Protein AF-A0A954QTI9-F1 (afdb_monomer_lite)

Sequence (74 aa):
DRPMVKASFYAASTMAPLSRVNDNAHYPSQVALGWWMAYLAASAVDATDHPNSRWKFYPYSTGTGSGILAEFKY

Radius of gyration: 14.74 Å; chains: 1; bounding box: 32×39×37 Å

Secondary structure (DSSP, 8-state):
--HHHHHHHHHHHHHHHHHHHHTTSS-HHHHHHHHHHHHHHHHHHHHHH-TT-SEEEEEEEETTEEEEEEEE--

Structure (mmCIF, N/CA/C/O backbone):
data_AF-A0A954QTI9-F1
#
_entry.id   AF-A0A954QTI9-F1
#
loop_
_atom_site.group_PDB
_atom_site.id
_atom_site.type_symbol
_atom_site.label_atom_id
_atom_site.label_alt_id
_atom_site.label_comp_id
_atom_site.label_asym_id
_atom_site.label_entity_id
_atom_site.label_seq_id
_atom_site.pdbx_PDB_ins_code
_atom_site.Cartn_x
_atom_site.Cartn_y
_atom_site.Cartn_z
_atom_site.occupancy
_atom_site.B_iso_or_equiv
_atom_site.auth_seq_id
_atom_site.auth_comp_id
_atom_site.auth_asym_id
_atom_site.auth_atom_id
_atom_site.pdbx_PDB_model_num
ATOM 1 N N . ASP A 1 1 ? -12.482 -14.486 11.375 1.00 60.75 1 ASP A N 1
ATOM 2 C CA . ASP A 1 1 ? -11.345 -14.146 10.491 1.00 60.75 1 ASP A CA 1
ATOM 3 C C .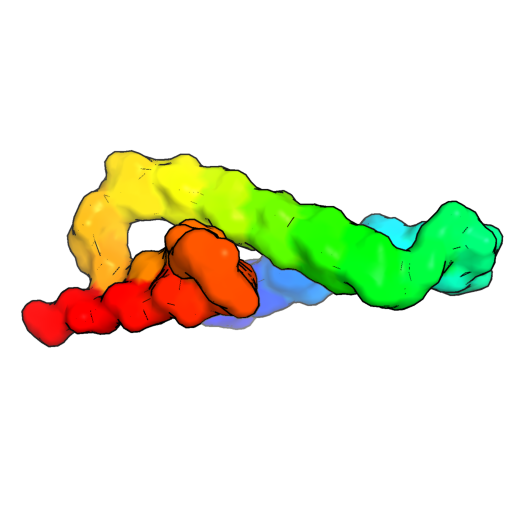 ASP A 1 1 ? -10.276 -15.224 10.479 1.00 60.75 1 ASP A C 1
ATOM 5 O O . ASP A 1 1 ? -9.885 -15.700 11.537 1.00 60.75 1 ASP A O 1
ATOM 9 N N . ARG A 1 2 ? -9.809 -15.630 9.290 1.00 78.81 2 ARG A N 1
ATOM 10 C CA . ARG A 1 2 ? -8.648 -16.524 9.127 1.00 78.81 2 ARG A CA 1
ATOM 11 C C . ARG A 1 2 ? -7.432 -15.679 8.720 1.00 78.81 2 ARG A C 1
ATOM 13 O O . ARG A 1 2 ? -7.243 -15.451 7.523 1.00 78.81 2 ARG A O 1
ATOM 20 N N . PRO A 1 3 ? -6.615 -15.193 9.672 1.00 81.00 3 PRO A N 1
ATOM 21 C CA . PRO A 1 3 ? -5.565 -14.211 9.389 1.00 81.00 3 PRO A CA 1
ATOM 22 C C . PRO A 1 3 ? -4.519 -14.735 8.400 1.00 81.00 3 PRO A C 1
ATOM 24 O O . PRO A 1 3 ? -4.063 -13.989 7.541 1.00 81.00 3 PRO A O 1
ATOM 27 N N . MET A 1 4 ? -4.208 -16.034 8.451 1.00 84.06 4 MET A N 1
ATOM 28 C CA . MET A 1 4 ? -3.248 -16.661 7.535 1.00 84.06 4 MET A CA 1
ATOM 29 C C . MET A 1 4 ? -3.748 -16.687 6.087 1.00 84.06 4 MET A C 1
ATOM 31 O O . MET A 1 4 ? -2.978 -16.455 5.162 1.00 84.06 4 MET A O 1
ATOM 35 N N . VAL A 1 5 ? -5.050 -16.908 5.886 1.00 86.81 5 VAL A N 1
ATOM 36 C CA . VAL A 1 5 ? -5.654 -16.886 4.547 1.00 86.81 5 VAL A CA 1
ATOM 37 C C . VAL A 1 5 ? -5.626 -15.461 3.993 1.00 86.81 5 VAL A C 1
ATOM 39 O O . VAL A 1 5 ? -5.199 -15.244 2.862 1.00 86.81 5 VAL A O 1
ATOM 42 N N . LYS A 1 6 ? -5.977 -14.466 4.814 1.00 82.56 6 LYS A N 1
ATOM 43 C CA . LYS A 1 6 ? -5.893 -13.050 4.428 1.00 82.56 6 LYS A CA 1
ATOM 44 C C . LYS A 1 6 ? -4.455 -12.640 4.075 1.00 82.56 6 LYS A C 1
ATOM 46 O O . LYS A 1 6 ? -4.234 -12.002 3.052 1.00 82.56 6 LYS A O 1
ATOM 51 N N . ALA A 1 7 ? -3.472 -13.077 4.864 1.00 84.75 7 ALA A N 1
ATOM 52 C CA . ALA A 1 7 ? -2.055 -12.854 4.581 1.00 84.75 7 ALA A CA 1
ATOM 53 C C . ALA A 1 7 ? -1.610 -13.508 3.262 1.00 84.75 7 ALA A C 1
ATOM 55 O O . ALA A 1 7 ? -0.894 -12.879 2.486 1.00 84.75 7 ALA A O 1
ATOM 56 N N . SER A 1 8 ? -2.078 -14.727 2.967 1.00 87.25 8 SER A N 1
ATOM 57 C CA . SER A 1 8 ? -1.771 -15.398 1.699 1.00 87.25 8 SER A CA 1
ATOM 58 C C . SER A 1 8 ? -2.333 -14.651 0.486 1.00 87.25 8 SER A C 1
ATOM 60 O O . SER A 1 8 ? -1.640 -14.531 -0.519 1.00 87.25 8 SER A O 1
ATOM 62 N N . PHE A 1 9 ? -3.527 -14.055 0.596 1.00 88.69 9 PHE A N 1
ATOM 63 C CA . PHE A 1 9 ? -4.083 -13.209 -0.463 1.00 88.69 9 PHE A CA 1
ATOM 64 C C . PHE A 1 9 ? -3.268 -11.932 -0.675 1.00 88.69 9 PHE A C 1
ATOM 66 O O . PHE A 1 9 ? -3.024 -11.554 -1.820 1.00 88.69 9 PHE A O 1
ATOM 73 N N . TYR A 1 10 ? -2.778 -11.298 0.395 1.00 87.56 10 TYR A N 1
ATOM 74 C CA . TYR A 1 10 ? -1.878 -10.152 0.254 1.00 87.56 10 TYR A CA 1
ATOM 75 C C . TYR A 1 10 ? -0.546 -10.539 -0.395 1.00 87.56 10 TYR A C 1
ATOM 77 O O . TYR A 1 10 ? -0.106 -9.845 -1.307 1.00 87.56 10 TYR A O 1
ATOM 85 N N . ALA A 1 11 ? 0.057 -11.665 -0.008 1.00 86.81 11 ALA A N 1
ATOM 86 C CA . ALA A 1 11 ? 1.285 -12.161 -0.630 1.00 86.81 11 ALA A CA 1
ATOM 87 C C . ALA A 1 11 ? 1.082 -12.534 -2.110 1.00 86.81 11 ALA A C 1
ATOM 89 O O . ALA A 1 11 ? 1.908 -12.203 -2.952 1.00 86.81 11 ALA A O 1
ATOM 90 N N . ALA A 1 12 ? -0.043 -13.160 -2.458 1.00 88.88 12 ALA A N 1
ATOM 91 C CA . ALA A 1 12 ? -0.377 -13.439 -3.852 1.00 88.88 12 ALA A CA 1
ATOM 92 C C . ALA A 1 12 ? -0.580 -12.141 -4.655 1.00 88.88 12 ALA A C 1
ATOM 94 O O . ALA A 1 12 ? -0.128 -12.039 -5.795 1.00 88.88 12 ALA A O 1
ATOM 95 N N . SER A 1 13 ? -1.197 -11.116 -4.051 1.00 89.81 13 SER A N 1
ATOM 96 C CA . SER A 1 13 ? -1.431 -9.824 -4.710 1.00 89.81 13 SER A CA 1
ATOM 97 C C . SER A 1 13 ? -0.143 -9.084 -5.081 1.00 89.81 13 SER A C 1
ATOM 99 O O . SER A 1 13 ? -0.160 -8.286 -6.016 1.00 89.81 13 SER A O 1
ATOM 101 N N . THR A 1 14 ? 0.978 -9.348 -4.394 1.00 88.62 14 THR A N 1
ATOM 102 C CA . THR A 1 14 ? 2.261 -8.697 -4.693 1.00 88.62 14 THR A CA 1
ATOM 103 C C . THR A 1 14 ? 3.033 -9.375 -5.828 1.00 88.62 14 THR A C 1
ATOM 105 O O . THR A 1 14 ? 3.919 -8.753 -6.410 1.00 88.62 14 THR A O 1
ATOM 108 N N . MET A 1 15 ? 2.688 -10.609 -6.213 1.00 89.31 15 MET A N 1
ATOM 109 C CA . MET A 1 15 ? 3.409 -11.348 -7.260 1.00 89.31 15 MET A CA 1
ATOM 110 C C . MET A 1 15 ? 3.332 -10.663 -8.632 1.00 89.31 15 MET A C 1
ATOM 112 O O . MET A 1 15 ? 4.342 -10.543 -9.323 1.00 89.31 15 MET A O 1
ATOM 116 N N . ALA A 1 16 ? 2.153 -10.164 -9.015 1.00 87.81 16 ALA A N 1
ATOM 117 C CA . ALA A 1 16 ? 1.966 -9.426 -10.265 1.00 87.81 16 ALA A CA 1
ATOM 118 C C . ALA A 1 16 ? 2.797 -8.123 -10.322 1.00 87.81 16 ALA A C 1
ATOM 120 O O . ALA A 1 16 ? 3.536 -7.934 -11.291 1.00 87.81 16 ALA A O 1
ATOM 121 N N . PRO A 1 17 ? 2.745 -7.235 -9.310 1.00 86.19 17 PRO A N 1
ATOM 122 C CA . PRO A 1 17 ? 3.593 -6.049 -9.284 1.00 86.19 17 PRO A CA 1
ATOM 123 C C . PRO A 1 17 ? 5.097 -6.366 -9.205 1.00 86.19 17 PRO A C 1
ATOM 125 O O . PRO A 1 17 ? 5.885 -5.696 -9.870 1.00 86.19 17 PRO A O 1
ATOM 128 N N . LEU A 1 18 ? 5.508 -7.407 -8.469 1.00 88.38 18 LEU A N 1
ATOM 129 C CA . LEU A 1 18 ? 6.914 -7.833 -8.393 1.00 88.38 18 LEU A CA 1
ATOM 130 C C . LEU A 1 18 ? 7.463 -8.288 -9.751 1.00 88.38 18 LEU A C 1
ATOM 132 O O . LEU A 1 18 ? 8.585 -7.926 -10.101 1.00 88.38 18 LEU A O 1
ATOM 136 N N . SER A 1 19 ? 6.663 -9.003 -10.548 1.00 88.69 19 SER A N 1
ATOM 137 C CA . SER A 1 19 ? 7.035 -9.363 -11.924 1.00 88.69 19 SER A CA 1
ATOM 138 C C . SER A 1 19 ? 7.310 -8.123 -12.784 1.00 88.69 19 SER A C 1
ATOM 140 O O . SER A 1 19 ? 8.281 -8.108 -13.532 1.00 88.69 19 SER A O 1
ATOM 142 N N . ARG A 1 20 ? 6.542 -7.036 -12.627 1.00 86.88 20 ARG A N 1
ATOM 143 C CA . ARG A 1 20 ? 6.755 -5.799 -13.404 1.00 86.88 20 ARG A CA 1
ATOM 144 C C . ARG A 1 20 ? 8.042 -5.062 -13.046 1.00 86.88 20 ARG A C 1
ATOM 146 O O . ARG A 1 20 ? 8.621 -4.422 -13.922 1.00 86.88 20 ARG A O 1
ATOM 153 N N . VAL A 1 21 ? 8.475 -5.144 -11.788 1.00 90.69 21 VAL A N 1
ATOM 154 C CA . VAL A 1 21 ? 9.786 -4.625 -11.370 1.00 90.69 21 VAL A CA 1
ATOM 155 C C . VAL A 1 21 ? 10.902 -5.497 -11.938 1.00 90.69 21 VAL A C 1
ATOM 157 O O . VAL A 1 21 ? 11.862 -4.964 -12.483 1.00 90.69 21 VAL A O 1
ATOM 160 N N . ASN A 1 22 ? 10.761 -6.823 -11.851 1.00 90.81 22 ASN A N 1
ATOM 161 C CA . ASN A 1 22 ? 11.739 -7.774 -12.382 1.00 90.81 22 ASN A CA 1
ATOM 162 C C . ASN A 1 22 ? 11.989 -7.574 -13.885 1.00 90.81 22 ASN A C 1
ATOM 164 O O . ASN A 1 22 ? 13.133 -7.593 -14.330 1.00 90.81 22 ASN A O 1
ATOM 168 N N . ASP A 1 23 ? 10.929 -7.311 -14.649 1.00 92.69 23 ASP A N 1
ATOM 169 C CA . ASP A 1 23 ? 11.009 -7.090 -16.096 1.00 92.69 23 ASP A CA 1
ATOM 170 C C . ASP A 1 23 ? 11.495 -5.670 -16.459 1.00 92.69 23 ASP A C 1
ATOM 172 O O . ASP A 1 23 ? 11.450 -5.278 -17.624 1.00 92.69 23 ASP A O 1
ATOM 176 N N . ASN A 1 24 ? 11.930 -4.868 -15.473 1.00 88.69 24 ASN A N 1
ATOM 177 C CA . ASN A 1 24 ? 12.304 -3.453 -15.609 1.00 88.69 24 ASN A CA 1
ATOM 178 C C . ASN A 1 24 ? 11.235 -2.587 -16.302 1.00 88.69 24 ASN A C 1
ATOM 180 O O . ASN A 1 24 ? 11.536 -1.533 -16.860 1.00 88.69 24 ASN A O 1
ATOM 184 N N . ALA A 1 25 ? 9.971 -3.014 -16.262 1.00 89.19 25 ALA A N 1
ATOM 185 C CA . ALA A 1 25 ? 8.881 -2.332 -16.947 1.00 89.19 25 ALA A CA 1
ATOM 186 C C . ALA A 1 25 ? 8.341 -1.140 -16.144 1.00 89.19 25 ALA A C 1
ATOM 188 O O . ALA A 1 25 ? 7.761 -0.228 -16.725 1.00 89.19 25 ALA A O 1
ATOM 189 N N . HIS A 1 26 ? 8.461 -1.166 -14.813 1.00 88.56 26 HIS A N 1
ATOM 190 C CA . HIS A 1 26 ? 7.982 -0.110 -13.917 1.00 88.56 26 HIS A CA 1
ATOM 191 C C . HIS A 1 26 ? 8.972 0.126 -12.776 1.00 88.56 26 HIS A C 1
ATOM 193 O O . HIS A 1 26 ? 9.560 -0.819 -12.247 1.00 88.56 26 HIS A O 1
ATOM 199 N N . TYR A 1 27 ? 9.101 1.380 -12.335 1.00 92.44 27 TYR A N 1
ATOM 200 C CA . TYR A 1 27 ? 9.890 1.690 -11.146 1.00 92.44 27 TYR A CA 1
ATOM 201 C C . TYR A 1 27 ? 9.230 1.105 -9.884 1.00 92.44 27 TYR A C 1
ATOM 203 O O . TYR A 1 27 ? 8.000 1.152 -9.761 1.00 92.44 27 TYR A O 1
ATOM 211 N N . PRO A 1 28 ? 10.011 0.639 -8.891 1.00 88.75 28 PRO A N 1
ATOM 212 C CA . PRO A 1 28 ? 9.470 0.111 -7.638 1.00 88.75 28 PRO A CA 1
ATOM 213 C C . PRO A 1 28 ? 8.503 1.067 -6.926 1.00 88.75 28 PRO A C 1
ATOM 215 O O . PRO A 1 28 ? 7.517 0.625 -6.345 1.00 88.75 28 PRO A O 1
ATOM 218 N N . SER A 1 29 ? 8.737 2.381 -7.009 1.00 89.19 29 SER A N 1
ATOM 219 C CA . SER A 1 29 ? 7.852 3.403 -6.437 1.00 89.19 29 SER A CA 1
ATOM 220 C C . SER A 1 29 ? 6.483 3.465 -7.124 1.00 89.19 29 SER A C 1
ATOM 222 O O . SER A 1 29 ? 5.468 3.592 -6.442 1.00 89.19 29 SER A O 1
ATOM 224 N N . GLN A 1 30 ? 6.430 3.325 -8.453 1.00 90.12 30 GLN A N 1
ATOM 225 C CA . GLN A 1 30 ? 5.174 3.270 -9.214 1.00 90.12 30 GLN A CA 1
ATOM 226 C C . GLN A 1 30 ? 4.386 2.011 -8.872 1.00 90.12 30 GLN A C 1
ATOM 228 O O . GLN A 1 30 ? 3.169 2.049 -8.705 1.00 90.12 30 GLN A O 1
ATOM 233 N N . VAL A 1 31 ? 5.102 0.900 -8.728 1.00 92.88 31 VAL A N 1
ATOM 234 C CA . VAL A 1 31 ? 4.533 -0.383 -8.337 1.00 92.88 31 VAL A CA 1
ATOM 235 C C . VAL A 1 31 ? 3.969 -0.331 -6.916 1.00 92.88 31 VAL A C 1
ATOM 237 O O . VAL A 1 31 ? 2.833 -0.749 -6.700 1.00 92.88 31 VAL A O 1
ATOM 240 N N . ALA A 1 32 ? 4.717 0.235 -5.966 1.00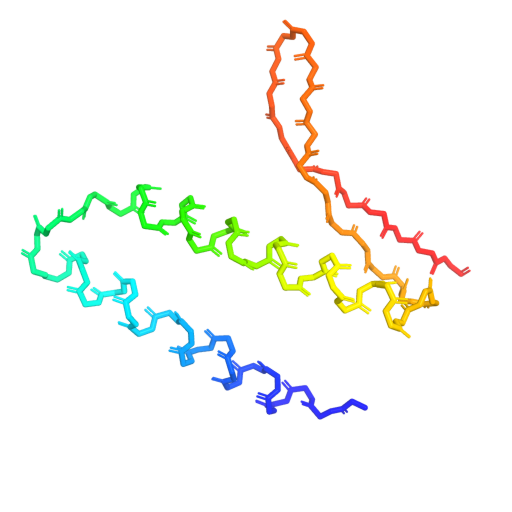 89.62 32 ALA A N 1
ATOM 241 C CA . ALA A 1 32 ? 4.268 0.417 -4.590 1.00 89.62 32 ALA A CA 1
ATOM 242 C C . ALA A 1 32 ? 3.024 1.314 -4.513 1.00 89.62 32 ALA A C 1
ATOM 244 O O . ALA A 1 32 ? 2.056 0.965 -3.838 1.00 89.62 32 ALA A O 1
ATOM 245 N N . LEU A 1 33 ? 3.016 2.428 -5.253 1.00 90.31 33 LEU A N 1
ATOM 246 C CA . LEU A 1 33 ? 1.868 3.330 -5.324 1.00 90.31 33 LEU A CA 1
ATOM 247 C C . LEU A 1 33 ? 0.639 2.640 -5.931 1.00 90.31 33 LEU A C 1
ATOM 249 O O . LEU A 1 33 ? -0.454 2.736 -5.381 1.00 90.31 33 LEU A O 1
ATOM 253 N N . GLY A 1 34 ? 0.804 1.918 -7.042 1.00 91.06 34 GLY A N 1
ATOM 254 C CA . GLY A 1 34 ? -0.292 1.200 -7.693 1.00 91.06 34 GLY A CA 1
ATOM 255 C C . GLY A 1 34 ? -0.876 0.093 -6.813 1.00 91.06 34 GLY A C 1
ATOM 256 O O . GLY A 1 34 ? -2.095 -0.019 -6.684 1.00 91.06 34 GLY A O 1
ATOM 257 N N . TRP A 1 35 ? -0.017 -0.685 -6.151 1.00 92.69 35 TRP A N 1
ATOM 258 C CA . TRP A 1 35 ? -0.444 -1.718 -5.206 1.00 92.69 35 TRP A CA 1
ATOM 259 C C . TRP A 1 35 ? -1.185 -1.118 -4.004 1.00 92.69 35 TRP A C 1
ATOM 261 O O . TRP A 1 35 ? -2.230 -1.627 -3.601 1.00 92.69 35 TRP A O 1
ATOM 271 N N . TRP A 1 36 ? -0.706 0.016 -3.487 1.00 89.31 36 TRP A N 1
ATOM 272 C CA . TRP A 1 36 ? -1.388 0.761 -2.432 1.00 89.31 36 TRP A CA 1
ATOM 273 C C . TRP A 1 36 ? -2.782 1.247 -2.853 1.00 89.31 36 TRP A C 1
ATOM 275 O O . TRP A 1 36 ? -3.749 1.078 -2.110 1.00 89.31 36 TRP A O 1
ATOM 285 N N . MET A 1 37 ? -2.923 1.793 -4.062 1.00 90.88 37 MET A N 1
ATOM 286 C CA . MET A 1 37 ? -4.229 2.218 -4.579 1.00 90.88 37 MET A CA 1
ATOM 287 C C . MET A 1 37 ? -5.203 1.042 -4.725 1.00 90.88 37 MET A C 1
ATOM 289 O O . MET A 1 37 ? -6.380 1.181 -4.392 1.00 90.88 37 MET A O 1
ATOM 293 N N . ALA A 1 38 ? -4.722 -0.129 -5.152 1.00 91.38 38 ALA A N 1
ATOM 294 C CA . ALA A 1 38 ? -5.534 -1.344 -5.205 1.00 91.38 38 ALA A CA 1
ATOM 295 C C . ALA A 1 38 ? -5.999 -1.789 -3.806 1.00 91.38 38 ALA A C 1
ATOM 297 O O . ALA A 1 38 ? -7.167 -2.137 -3.627 1.00 91.38 38 ALA A O 1
ATOM 298 N N . TYR A 1 39 ? -5.116 -1.721 -2.804 1.00 89.81 39 TYR A N 1
ATOM 299 C CA . TYR A 1 39 ? -5.464 -1.997 -1.409 1.00 89.81 39 TYR A CA 1
ATOM 300 C C . TYR A 1 39 ? -6.559 -1.056 -0.889 1.00 89.81 39 TYR A C 1
ATOM 302 O O . TYR A 1 39 ? -7.529 -1.523 -0.288 1.00 89.81 39 TYR A O 1
ATOM 310 N N . LEU A 1 40 ? -6.443 0.251 -1.146 1.00 90.06 40 LEU A N 1
ATOM 311 C CA . LEU A 1 40 ? -7.455 1.233 -0.748 1.00 90.06 40 LEU A CA 1
ATOM 312 C C . LEU A 1 40 ? -8.807 0.972 -1.421 1.00 90.06 40 LEU A C 1
ATOM 314 O O . LEU A 1 40 ? -9.832 1.004 -0.745 1.00 90.06 40 LEU A O 1
ATOM 318 N N . ALA A 1 41 ? -8.815 0.667 -2.721 1.00 90.75 41 ALA A N 1
ATOM 319 C CA . ALA A 1 41 ? -10.043 0.368 -3.455 1.00 90.75 41 ALA A CA 1
ATOM 320 C C . ALA A 1 41 ? -10.760 -0.871 -2.895 1.00 90.75 41 ALA A C 1
ATOM 322 O O . ALA A 1 41 ? -11.955 -0.815 -2.607 1.00 90.75 41 ALA A O 1
ATOM 323 N N . ALA A 1 42 ? -10.028 -1.967 -2.672 1.00 89.88 42 ALA A N 1
ATOM 324 C CA . ALA A 1 42 ? -10.590 -3.181 -2.082 1.00 89.88 42 ALA A CA 1
ATOM 325 C C . ALA A 1 42 ? -11.081 -2.949 -0.642 1.00 89.88 42 ALA A C 1
ATOM 327 O O . ALA A 1 42 ? -12.146 -3.434 -0.267 1.00 89.88 42 ALA A O 1
ATOM 328 N N . SER A 1 43 ? -10.339 -2.166 0.146 1.00 86.44 43 SER A N 1
ATOM 329 C CA . SER A 1 43 ? -10.713 -1.829 1.526 1.00 86.44 43 SER A CA 1
ATOM 330 C C . SER A 1 43 ? -11.959 -0.947 1.599 1.00 86.44 43 SER A C 1
ATOM 332 O O . SER A 1 43 ? -12.752 -1.099 2.521 1.00 86.44 43 SER A O 1
ATOM 334 N N . ALA A 1 44 ? -12.164 -0.041 0.639 1.00 87.12 44 ALA A N 1
ATOM 335 C CA . ALA A 1 44 ? -13.369 0.784 0.574 1.00 87.12 44 ALA A CA 1
ATOM 336 C C . ALA A 1 44 ? -14.626 -0.059 0.287 1.00 87.12 44 ALA A C 1
ATOM 338 O O . ALA A 1 44 ? -15.674 0.170 0.893 1.00 87.12 44 ALA A O 1
ATOM 339 N N . VAL A 1 45 ? -14.509 -1.066 -0.586 1.00 88.94 45 VAL A N 1
ATOM 340 C CA . VAL A 1 45 ? -15.588 -2.035 -0.840 1.00 88.94 45 VAL A CA 1
ATOM 341 C C . VAL A 1 45 ? -15.861 -2.869 0.414 1.00 88.94 45 VAL A C 1
ATOM 343 O O . VAL A 1 45 ? -16.997 -2.907 0.875 1.00 88.94 45 VAL A O 1
ATOM 346 N N . ASP A 1 46 ? -14.823 -3.442 1.036 1.00 86.75 46 ASP A N 1
ATOM 347 C CA . ASP A 1 46 ? -14.964 -4.225 2.276 1.00 86.75 46 ASP A CA 1
ATOM 348 C C . ASP A 1 46 ? -15.579 -3.401 3.420 1.00 86.75 46 ASP A C 1
ATOM 350 O O . ASP A 1 46 ? -16.422 -3.895 4.160 1.00 86.75 46 ASP A O 1
ATOM 354 N N . ALA A 1 47 ? -15.227 -2.118 3.541 1.00 84.00 47 ALA A N 1
ATOM 355 C CA . ALA A 1 47 ? -15.807 -1.218 4.538 1.00 84.00 47 ALA A CA 1
ATOM 356 C C . ALA A 1 47 ? -17.292 -0.903 4.290 1.00 84.00 4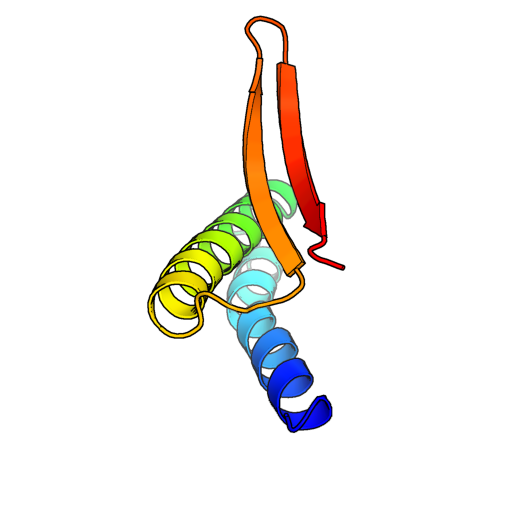7 ALA A C 1
ATOM 358 O O . ALA A 1 47 ? -18.002 -0.569 5.241 1.00 84.00 47 ALA A O 1
ATOM 359 N N . THR A 1 48 ? -17.754 -0.999 3.039 1.00 84.31 48 THR A N 1
ATOM 360 C CA . THR A 1 48 ? -19.174 -0.852 2.689 1.00 84.31 48 THR A CA 1
ATOM 361 C C . THR A 1 48 ? -19.970 -2.067 3.168 1.00 84.31 48 THR A C 1
ATOM 363 O O . THR A 1 48 ? -21.026 -1.899 3.775 1.00 84.31 48 THR A O 1
ATOM 366 N N . ASP A 1 49 ? -19.427 -3.273 2.982 1.00 84.94 49 ASP A N 1
ATOM 367 C CA . ASP A 1 49 ? -20.052 -4.527 3.429 1.00 84.94 49 ASP A CA 1
ATOM 368 C C . ASP A 1 49 ? -19.911 -4.754 4.947 1.00 84.94 49 ASP A C 1
ATOM 370 O O . ASP A 1 49 ? -20.792 -5.328 5.591 1.00 84.94 49 ASP A O 1
ATOM 374 N N . HIS A 1 50 ? -18.829 -4.257 5.553 1.00 82.31 50 HIS A N 1
ATOM 375 C CA . HIS A 1 50 ? -18.502 -4.415 6.971 1.00 82.31 50 HIS A CA 1
ATOM 376 C C . HIS A 1 50 ? -18.331 -3.053 7.679 1.00 82.31 50 HIS A C 1
ATOM 378 O O . HIS A 1 50 ? -17.226 -2.690 8.105 1.00 82.31 50 HIS A O 1
ATOM 384 N N . PRO A 1 51 ? -19.424 -2.296 7.915 1.00 76.00 51 PRO A N 1
ATOM 385 C CA . PRO A 1 51 ? -19.359 -0.926 8.444 1.00 76.00 51 PRO 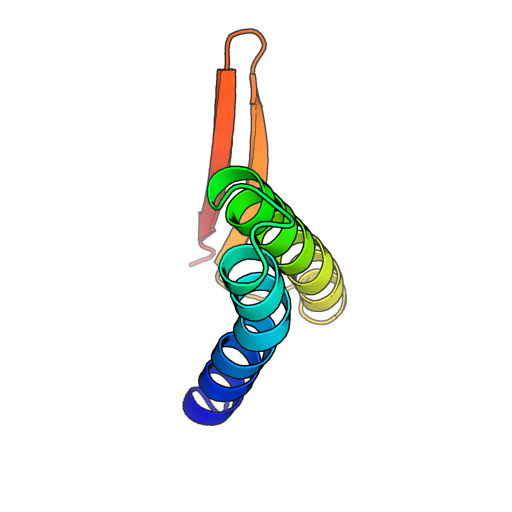A CA 1
ATOM 386 C C . PRO A 1 51 ? -18.777 -0.826 9.866 1.00 76.00 51 PRO A C 1
ATOM 388 O O . PRO A 1 51 ? -18.288 0.238 10.268 1.00 76.00 51 PRO A O 1
ATOM 391 N N . ASN A 1 52 ? -18.796 -1.938 10.611 1.00 78.31 52 ASN A N 1
ATOM 392 C CA . ASN A 1 52 ? -18.267 -2.072 11.970 1.00 78.31 52 ASN A CA 1
ATOM 393 C C . ASN A 1 52 ? -16.786 -2.489 12.027 1.00 78.31 52 ASN A C 1
ATOM 395 O O . ASN A 1 52 ? -16.299 -2.838 13.104 1.00 78.31 52 ASN A O 1
ATOM 399 N N . SER A 1 53 ? -16.057 -2.466 10.905 1.00 78.25 53 SER A N 1
ATOM 400 C CA . SER A 1 53 ? -14.610 -2.696 10.925 1.00 78.25 53 SER A CA 1
ATOM 401 C C . SER A 1 53 ? -13.911 -1.715 11.874 1.00 78.25 53 SER A C 1
ATOM 403 O O . SER A 1 53 ? -14.152 -0.505 11.834 1.00 78.25 53 SER A O 1
ATOM 405 N N . ARG A 1 54 ? -13.037 -2.254 12.734 1.00 83.19 54 ARG A N 1
ATOM 406 C CA . ARG A 1 54 ? -12.308 -1.497 13.767 1.00 83.19 54 ARG A CA 1
ATOM 407 C C . ARG A 1 54 ? -11.217 -0.600 13.194 1.00 83.19 54 ARG A C 1
ATOM 409 O O . ARG A 1 54 ? -10.831 0.351 13.858 1.00 83.19 54 ARG A O 1
ATOM 416 N N . TRP A 1 55 ? -10.720 -0.918 12.002 1.00 81.94 55 TRP A N 1
ATOM 417 C CA . TRP A 1 55 ? -9.636 -0.201 11.337 1.00 81.94 55 TRP A CA 1
ATOM 418 C C . TRP A 1 55 ? -10.095 0.280 9.967 1.00 81.94 55 TRP A C 1
ATOM 420 O O . TRP A 1 55 ? -10.592 -0.517 9.167 1.00 81.94 55 TRP A O 1
ATOM 430 N N . LYS A 1 56 ? -9.898 1.569 9.690 1.00 84.56 56 LYS A N 1
ATOM 431 C CA . LYS A 1 56 ? -10.188 2.189 8.393 1.00 84.56 56 LYS A CA 1
ATOM 432 C C . LYS A 1 56 ? -8.997 3.036 7.953 1.00 84.56 56 LYS A C 1
ATOM 434 O O . LYS A 1 56 ? -8.440 3.778 8.756 1.00 84.56 56 LYS A O 1
ATOM 439 N N . PHE A 1 57 ? -8.603 2.906 6.689 1.00 84.94 57 PHE A N 1
ATOM 440 C CA . PHE A 1 57 ? -7.469 3.626 6.108 1.00 84.94 57 PHE A CA 1
ATOM 441 C C . PHE A 1 57 ? -7.935 4.435 4.904 1.00 84.94 57 PHE A C 1
ATOM 443 O O . PHE A 1 57 ? -8.622 3.896 4.037 1.00 84.94 57 PHE A O 1
ATOM 450 N N . TYR A 1 58 ? -7.528 5.700 4.832 1.00 85.12 58 TYR A N 1
ATOM 451 C CA . TYR A 1 58 ? -7.918 6.610 3.759 1.00 85.12 58 TYR A CA 1
ATOM 452 C C . TYR A 1 58 ? -6.724 7.409 3.238 1.00 85.12 58 TYR A C 1
ATOM 454 O O . TYR A 1 58 ? -5.849 7.791 4.025 1.00 85.12 58 TYR A O 1
ATOM 462 N N . PRO A 1 59 ? -6.686 7.712 1.929 1.00 84.31 59 PRO A N 1
ATOM 463 C CA . PRO A 1 59 ? -5.789 8.737 1.427 1.00 84.31 59 PRO A CA 1
ATOM 464 C C . PRO A 1 59 ? -6.229 10.090 1.999 1.00 84.31 59 PRO A C 1
ATOM 466 O O . PRO A 1 59 ? -7.412 10.428 1.982 1.00 84.31 59 PRO A O 1
ATOM 469 N N . TYR A 1 60 ? -5.278 10.862 2.512 1.00 88.38 60 TYR A N 1
ATOM 470 C CA . TYR A 1 60 ? -5.529 12.186 3.068 1.00 88.38 60 TYR A CA 1
ATOM 471 C C . TYR A 1 60 ? -4.648 13.211 2.364 1.00 88.38 60 TYR A C 1
ATOM 473 O O . TYR A 1 60 ? -3.454 12.992 2.175 1.00 88.38 60 TYR A O 1
ATOM 481 N N .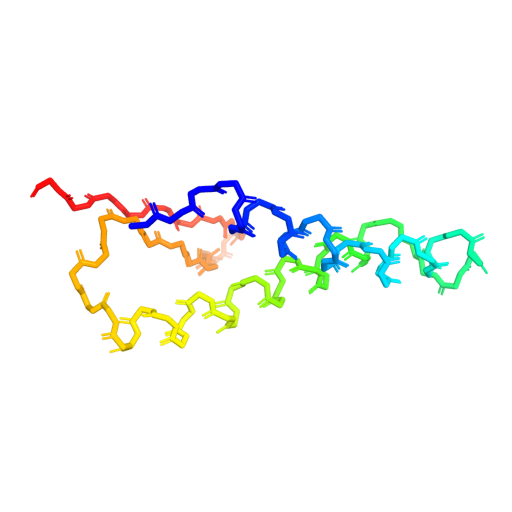 SER A 1 61 ? -5.228 14.337 1.964 1.00 87.62 61 SER A N 1
ATOM 482 C CA . SER A 1 61 ? -4.493 15.433 1.341 1.00 87.62 61 SER A CA 1
ATOM 483 C C . SER A 1 61 ? -4.896 16.747 1.990 1.00 87.62 61 SER A C 1
ATOM 485 O O . SER A 1 61 ? -6.077 17.022 2.186 1.00 87.62 61 SER A O 1
ATOM 487 N N . THR A 1 62 ? -3.893 17.545 2.337 1.00 87.50 62 THR A N 1
ATOM 488 C CA . THR A 1 62 ? -4.030 18.934 2.766 1.00 87.50 62 THR A CA 1
ATOM 489 C C . THR A 1 62 ? -3.539 19.852 1.647 1.00 87.50 62 THR A C 1
ATOM 491 O O . THR A 1 62 ? -2.870 19.410 0.713 1.00 87.50 62 THR A O 1
ATOM 494 N N . GLY A 1 63 ? -3.803 21.156 1.756 1.00 87.31 63 GLY A N 1
ATOM 495 C CA . GLY A 1 63 ? -3.284 22.141 0.796 1.00 87.31 63 GLY A CA 1
ATOM 496 C C . GLY A 1 63 ? -1.750 22.221 0.721 1.00 87.31 63 GLY A C 1
ATOM 497 O O . GLY A 1 63 ? -1.223 22.852 -0.187 1.00 87.31 63 GLY A O 1
ATOM 498 N N . THR A 1 64 ? -1.030 21.591 1.655 1.00 89.00 64 THR A N 1
ATOM 499 C CA . THR A 1 64 ? 0.437 21.612 1.748 1.00 89.00 64 THR A CA 1
ATOM 500 C C . THR A 1 64 ? 1.082 20.228 1.653 1.00 89.00 64 THR A C 1
ATOM 502 O O . THR A 1 64 ? 2.308 20.136 1.655 1.00 89.00 64 THR A O 1
ATOM 505 N N . GLY A 1 65 ? 0.305 19.144 1.564 1.00 85.75 65 GLY A N 1
ATOM 506 C CA . GLY A 1 65 ? 0.861 17.793 1.558 1.00 85.75 65 GLY A CA 1
ATOM 507 C C . GLY A 1 65 ? -0.163 16.678 1.360 1.00 85.75 65 GLY A C 1
ATOM 508 O O . GLY A 1 65 ? -1.370 16.894 1.287 1.00 85.75 65 GLY A O 1
ATOM 509 N N . SER A 1 66 ? 0.336 15.449 1.271 1.00 89.44 66 SER A N 1
ATOM 510 C CA . SER A 1 66 ? -0.482 14.237 1.176 1.00 89.44 66 SER A CA 1
ATOM 511 C C . SER A 1 66 ? 0.061 13.159 2.109 1.00 89.44 66 SER A C 1
ATOM 513 O O . SER A 1 66 ? 1.240 13.170 2.463 1.00 89.44 66 SER A O 1
ATOM 515 N N . GLY A 1 67 ? -0.807 12.257 2.552 1.00 87.88 67 GLY A N 1
ATOM 516 C CA . GLY A 1 67 ? -0.489 11.219 3.519 1.00 87.88 67 GLY A CA 1
ATOM 517 C C . GLY A 1 67 ? -1.610 10.194 3.664 1.00 87.88 67 GLY A C 1
ATOM 518 O O . GLY A 1 67 ? -2.503 10.085 2.821 1.00 87.88 67 GLY A O 1
ATOM 519 N N . ILE A 1 68 ? -1.545 9.424 4.747 1.00 87.69 68 ILE A N 1
ATOM 520 C CA . ILE A 1 68 ? -2.506 8.367 5.067 1.00 87.69 68 ILE A CA 1
ATOM 521 C C . ILE A 1 68 ? -3.165 8.708 6.399 1.00 87.69 68 ILE A C 1
ATOM 523 O O . ILE A 1 68 ? -2.478 9.028 7.368 1.00 87.69 68 ILE A O 1
ATOM 527 N N . LEU A 1 69 ? -4.490 8.606 6.448 1.00 89.06 69 LEU A N 1
ATOM 528 C CA . LEU A 1 69 ? -5.263 8.678 7.680 1.00 89.06 69 LEU A CA 1
ATOM 529 C C . LEU A 1 69 ? -5.674 7.264 8.089 1.00 89.06 69 LEU A C 1
ATOM 531 O O . LEU A 1 69 ? -6.228 6.519 7.281 1.00 89.06 69 LEU A O 1
ATOM 535 N N . ALA A 1 70 ? -5.401 6.906 9.341 1.00 88.25 70 ALA A N 1
ATOM 536 C CA . ALA A 1 70 ? -5.854 5.666 9.955 1.00 88.25 70 ALA A CA 1
ATOM 537 C C . ALA A 1 70 ? -6.837 5.997 11.085 1.00 88.25 70 ALA A C 1
ATOM 539 O O . ALA A 1 70 ? -6.499 6.736 12.007 1.00 88.25 70 AL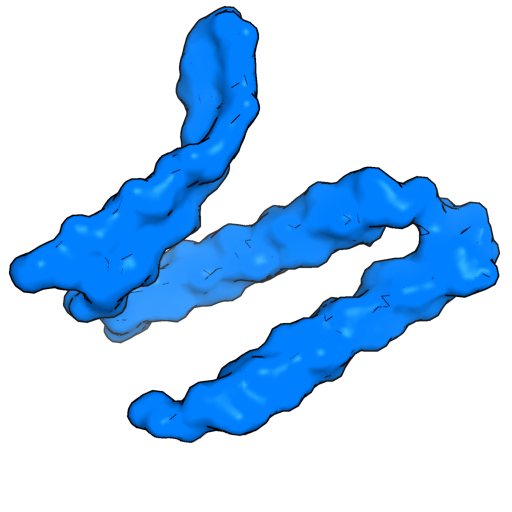A A O 1
ATOM 540 N N . GLU A 1 71 ? -8.046 5.450 11.008 1.00 87.75 71 GLU A N 1
ATOM 541 C CA . GLU A 1 71 ? -9.081 5.572 12.032 1.00 87.75 71 GLU A CA 1
ATOM 542 C C . GLU A 1 71 ? -9.227 4.237 12.770 1.00 87.75 71 GLU A C 1
ATOM 544 O O . GLU A 1 71 ? -9.349 3.179 12.142 1.00 87.75 71 GLU A O 1
ATOM 549 N N . PHE A 1 72 ? -9.226 4.299 14.105 1.00 86.56 72 PHE A N 1
ATOM 550 C CA . PHE A 1 72 ? -9.488 3.158 14.977 1.00 86.56 72 PHE A CA 1
ATOM 551 C C . PHE A 1 72 ? -10.759 3.393 15.795 1.00 86.56 72 PHE A C 1
ATOM 553 O O . PHE A 1 72 ? -10.848 4.367 16.544 1.00 86.56 72 PHE A O 1
ATOM 560 N N . LYS A 1 73 ? -11.730 2.483 15.674 1.00 79.38 73 LYS A N 1
ATOM 561 C CA . LYS A 1 73 ? -12.973 2.507 16.453 1.00 79.38 73 LYS A CA 1
ATOM 562 C C . LYS A 1 73 ? -12.833 1.576 17.665 1.00 79.38 73 LYS A C 1
ATOM 564 O O . LYS A 1 73 ? -12.660 0.364 17.490 1.00 79.38 73 LYS A O 1
ATOM 569 N N . TYR A 1 74 ? -12.853 2.172 18.862 1.00 71.50 74 TYR A N 1
ATOM 570 C CA . TYR A 1 74 ? -12.839 1.470 20.153 1.00 71.50 74 TYR A CA 1
ATOM 571 C C . TYR A 1 74 ? -14.207 0.861 20.462 1.00 71.50 74 TYR A C 1
ATOM 573 O O . TYR A 1 74 ? -15.221 1.566 20.246 1.00 71.50 74 TYR A O 1
#

pLDDT: mean 86.59, std 4.99, range [60.75, 92.88]

Foldseek 3Di:
DPVVVVVVVLVVLVPVLVVCVVVVNDDPVVSVVVSVVVVLVVQVVVCVVVVPDQWDKDWDDDPVGTDIDIHGDD